Protein AF-A0A259RT37-F1 (afdb_monomer_lite)

Secondary structure (DSSP, 8-state):
------PEEEEEE--SS-BTTB-EEEEEEEE-SSTT--EEEEEEEEE-SHHHHHHHHTS-SSEEEEEE-TTPPPHHHHHHTT-TT-TT---S-HHHHHHHHHHTS-HHHHHHHHHHHHHTSPTT--S---TTTTTTTPPPTT-

Radius of gyration: 19.21 Å; chains: 1; bounding box: 42×36×51 Å

Foldseek 3Di:
DPPPPFAKEWEWDDDPQFAPVRWTKIWIWTADPDPPRDTGTDDIDTHRDPVVVVVVVPPDDDYYYDYPDLPDAALVLCQVVVAQLRPPRPDPPSPVRNVVVVVPDDPVRVLVSLCVVLVPDDPVCSAHAHPVCVVVVHDHSSD

pLDDT: mean 90.06, std 10.62, range [38.31, 98.38]

Structure (mmCIF, N/CA/C/O backbone):
data_AF-A0A259RT37-F1
#
_entry.id   AF-A0A259RT37-F1
#
loop_
_atom_site.group_PDB
_atom_site.id
_atom_site.type_symbol
_atom_site.label_atom_id
_atom_site.label_alt_id
_atom_site.label_comp_id
_atom_site.label_asym_id
_atom_site.label_entity_id
_atom_site.label_seq_id
_atom_site.pdbx_PDB_ins_code
_atom_site.Cartn_x
_atom_site.Cartn_y
_atom_site.Cartn_z
_atom_site.occupancy
_atom_site.B_iso_or_equiv
_atom_site.auth_seq_id
_atom_site.auth_comp_id
_atom_site.auth_asym_id
_atom_site.auth_atom_id
_atom_site.pdbx_PDB_model_num
ATOM 1 N N . MET A 1 1 ? -15.426 20.783 29.953 1.00 38.31 1 MET A N 1
ATOM 2 C CA . MET A 1 1 ? -15.836 20.131 28.692 1.00 38.31 1 MET A CA 1
ATOM 3 C C . MET A 1 1 ? -14.679 19.237 28.262 1.00 38.31 1 MET A C 1
ATOM 5 O O . MET A 1 1 ? -13.757 19.728 27.632 1.00 38.31 1 MET A O 1
ATOM 9 N N . ASN A 1 2 ? -14.655 17.976 28.710 1.00 45.50 2 ASN A N 1
ATOM 10 C CA . ASN A 1 2 ? -13.560 17.035 28.425 1.00 45.50 2 ASN A CA 1
ATOM 11 C C . ASN A 1 2 ? -13.939 16.203 27.195 1.00 45.50 2 ASN A C 1
ATOM 13 O O . ASN A 1 2 ? -14.454 15.101 27.335 1.00 45.50 2 ASN A O 1
ATOM 17 N N . GLY A 1 3 ? -13.781 16.786 26.007 1.00 46.03 3 GLY A N 1
ATOM 18 C CA . GLY A 1 3 ? -14.201 16.206 24.728 1.00 46.03 3 GLY A CA 1
ATOM 19 C C . GLY A 1 3 ? -13.016 15.813 23.856 1.00 46.03 3 GLY A C 1
ATOM 20 O O . GLY A 1 3 ? -12.884 16.312 22.745 1.00 46.03 3 GLY A O 1
ATOM 21 N N . ALA A 1 4 ? -12.126 14.953 24.353 1.00 52.03 4 ALA A N 1
ATOM 22 C CA . ALA A 1 4 ? -11.393 14.099 23.426 1.00 52.03 4 ALA A CA 1
ATOM 23 C C . ALA A 1 4 ? -12.403 13.035 22.981 1.00 52.03 4 ALA A C 1
ATOM 25 O O . ALA A 1 4 ? -12.530 11.996 23.627 1.00 52.03 4 ALA A O 1
ATOM 26 N N . ASP A 1 5 ? -13.213 13.378 21.977 1.00 60.34 5 ASP A N 1
ATOM 27 C CA . ASP A 1 5 ? -14.150 12.450 21.349 1.00 60.34 5 ASP A CA 1
ATOM 28 C C . ASP A 1 5 ? -13.411 11.141 21.032 1.00 60.34 5 ASP A C 1
ATOM 30 O O . ASP A 1 5 ? -12.261 11.169 20.594 1.00 60.34 5 ASP A O 1
ATOM 34 N N . ASP A 1 6 ? -14.043 9.999 21.312 1.00 81.44 6 ASP A N 1
ATOM 35 C CA . ASP A 1 6 ? -13.468 8.658 21.150 1.00 81.44 6 ASP A CA 1
ATOM 36 C C . ASP A 1 6 ? -13.169 8.400 19.659 1.00 81.44 6 ASP A C 1
ATOM 38 O O . ASP A 1 6 ? -14.015 7.914 18.904 1.00 81.44 6 ASP A O 1
ATOM 42 N N . ILE A 1 7 ? -11.983 8.818 19.195 1.00 91.50 7 ILE A N 1
ATOM 43 C CA . ILE A 1 7 ? -11.552 8.662 17.804 1.00 91.50 7 ILE A CA 1
ATOM 44 C C . ILE A 1 7 ? -11.434 7.169 17.515 1.00 91.50 7 ILE A C 1
ATOM 46 O O . ILE A 1 7 ? -10.614 6.461 18.105 1.00 91.50 7 ILE A O 1
ATOM 50 N N . THR A 1 8 ? -12.211 6.697 16.543 1.00 95.19 8 THR A N 1
ATOM 51 C CA . THR A 1 8 ? -12.086 5.315 16.079 1.00 95.19 8 THR A CA 1
ATOM 52 C C . THR A 1 8 ? -10.809 5.157 15.254 1.00 95.19 8 THR A C 1
ATOM 54 O O . THR A 1 8 ? -10.518 5.965 14.372 1.00 95.19 8 THR A O 1
ATOM 57 N N . LEU A 1 9 ? -10.049 4.100 15.525 1.00 96.75 9 LEU A N 1
ATOM 58 C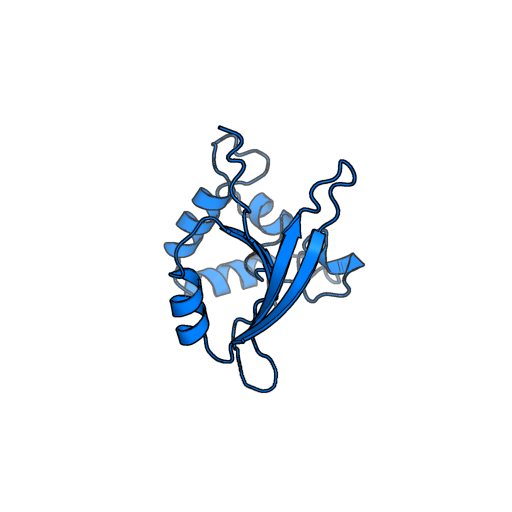 CA . LEU A 1 9 ? -8.844 3.741 14.786 1.00 96.75 9 LEU A CA 1
ATOM 59 C C . LEU A 1 9 ? -9.146 2.590 13.828 1.00 96.75 9 LEU A C 1
ATOM 61 O O . LEU A 1 9 ? -9.804 1.619 14.206 1.00 96.75 9 LEU A O 1
ATOM 65 N N . PHE A 1 10 ? -8.618 2.672 12.611 1.00 98.00 10 PHE A N 1
ATOM 66 C CA . PHE A 1 10 ? -8.700 1.604 11.623 1.00 98.00 10 PHE A CA 1
ATOM 67 C C . PHE A 1 10 ? -7.319 1.190 11.126 1.00 98.00 10 PHE A C 1
ATOM 69 O O . PHE A 1 10 ? -6.511 2.039 10.761 1.00 98.00 10 PHE A O 1
ATOM 76 N N . GLY A 1 11 ? -7.065 -0.115 11.068 1.00 97.69 11 GLY A N 1
ATOM 77 C CA . GLY A 1 11 ? -5.948 -0.702 10.328 1.00 97.69 11 GLY A CA 1
ATOM 78 C C . GLY A 1 11 ? -6.476 -1.428 9.097 1.00 97.69 11 GLY A C 1
ATOM 79 O O . GLY A 1 11 ? -7.357 -2.273 9.233 1.00 97.69 11 GLY A O 1
ATOM 80 N N . VAL A 1 12 ? -5.973 -1.104 7.908 1.00 97.81 12 VAL A N 1
ATOM 81 C CA . VAL A 1 12 ? -6.476 -1.650 6.639 1.00 97.81 12 VAL A CA 1
ATOM 82 C C . VAL A 1 12 ? -5.384 -2.449 5.935 1.00 97.81 12 VAL A C 1
ATOM 84 O O . VAL A 1 12 ? -4.420 -1.864 5.449 1.00 97.81 12 VAL A O 1
ATOM 87 N N . ASP A 1 13 ? -5.577 -3.763 5.833 1.00 95.50 13 ASP A N 1
ATOM 88 C CA . ASP A 1 13 ? -4.820 -4.649 4.941 1.00 95.50 13 ASP A CA 1
ATOM 89 C C . ASP A 1 13 ? -5.520 -4.690 3.576 1.00 95.50 13 ASP A C 1
ATOM 91 O O . ASP A 1 13 ? -6.627 -5.230 3.426 1.00 95.50 13 ASP A O 1
ATOM 95 N N . PHE A 1 14 ? -4.919 -4.025 2.589 1.00 95.38 14 PHE A N 1
ATOM 96 C CA . PHE A 1 14 ? -5.540 -3.786 1.294 1.00 95.38 14 PHE A CA 1
ATOM 97 C C . PHE A 1 14 ? -5.195 -4.862 0.259 1.00 95.38 14 PHE A C 1
ATOM 99 O O . PHE A 1 14 ? -4.058 -5.294 0.085 1.00 95.38 14 PHE A O 1
ATOM 106 N N . SER A 1 15 ? -6.185 -5.203 -0.563 1.00 93.75 15 SER A N 1
ATOM 107 C CA . SER A 1 15 ? -6.024 -6.035 -1.750 1.00 93.75 15 SER A CA 1
ATOM 108 C C . SER A 1 15 ? -6.445 -5.238 -2.979 1.00 93.75 15 SER A C 1
ATOM 110 O O . SER A 1 15 ? -7.554 -4.711 -3.025 1.00 93.75 15 SER A O 1
ATOM 112 N N . SER A 1 16 ? -5.596 -5.181 -4.009 1.00 90.81 16 SER A N 1
ATOM 113 C CA . SER A 1 16 ? -5.937 -4.545 -5.293 1.00 90.81 16 SER A CA 1
ATOM 114 C C . SER A 1 16 ? -6.940 -5.349 -6.127 1.00 90.81 16 SER A C 1
ATOM 116 O O . SER A 1 16 ? -7.549 -4.812 -7.049 1.00 90.81 16 SER A O 1
ATOM 118 N N . ALA A 1 17 ? -7.122 -6.627 -5.794 1.00 93.88 17 ALA A N 1
ATOM 119 C CA . ALA A 1 17 ? -8.090 -7.533 -6.399 1.00 93.88 17 ALA A CA 1
ATOM 120 C C . ALA A 1 17 ? -8.846 -8.272 -5.279 1.00 93.88 17 ALA A C 1
ATOM 122 O O . ALA A 1 17 ? -8.591 -9.459 -5.039 1.00 93.88 17 ALA A O 1
ATOM 123 N N . PRO A 1 18 ? -9.707 -7.567 -4.520 1.00 96.75 18 PRO A N 1
ATOM 124 C CA . PRO A 1 18 ? -10.430 -8.175 -3.419 1.00 96.75 18 PRO A CA 1
ATOM 125 C C . PRO A 1 18 ? -11.420 -9.224 -3.933 1.00 96.75 18 PRO A C 1
ATOM 127 O O . PRO A 1 18 ? -11.972 -9.114 -5.028 1.00 96.75 18 PRO A O 1
ATOM 130 N N . SER A 1 19 ? -11.594 -10.279 -3.146 1.00 97.38 19 SER A N 1
ATOM 131 C CA . SER A 1 19 ? -12.562 -11.350 -3.389 1.00 97.38 19 SER A CA 1
ATOM 132 C C . SER A 1 19 ? -12.879 -12.054 -2.075 1.00 97.38 19 SER A C 1
ATOM 134 O O . SER A 1 19 ? -12.145 -11.897 -1.104 1.00 97.38 19 SER A O 1
ATOM 136 N N . ARG A 1 20 ? -13.871 -12.950 -2.063 1.00 96.19 20 ARG A N 1
ATOM 137 C CA . ARG A 1 20 ? -14.198 -13.761 -0.872 1.00 96.19 20 ARG A CA 1
ATOM 138 C C . ARG A 1 20 ? -13.001 -14.532 -0.296 1.00 96.19 20 ARG A C 1
ATOM 140 O O . ARG A 1 20 ? -12.954 -14.796 0.899 1.00 96.19 20 ARG A O 1
ATOM 147 N N . ARG A 1 21 ? -12.041 -14.935 -1.143 1.00 95.75 21 ARG A N 1
ATOM 148 C CA . ARG A 1 21 ? -10.826 -15.662 -0.720 1.00 95.75 21 ARG A CA 1
ATOM 149 C C . ARG A 1 21 ? -9.702 -14.733 -0.254 1.00 95.75 21 ARG A C 1
ATOM 151 O O . ARG A 1 21 ? -8.811 -15.187 0.452 1.00 95.75 21 ARG A O 1
ATOM 158 N N . LYS A 1 22 ? -9.727 -13.465 -0.668 1.00 95.00 22 LYS A N 1
ATOM 159 C CA . LYS A 1 22 ? -8.727 -12.445 -0.332 1.00 95.00 22 LYS A CA 1
ATOM 160 C C . LYS A 1 22 ? -9.419 -11.081 -0.188 1.00 95.00 22 LYS A C 1
ATOM 162 O O . LYS A 1 22 ? -9.321 -10.264 -1.108 1.00 95.00 22 LYS A O 1
ATOM 167 N N . PRO A 1 23 ? -10.193 -10.868 0.889 1.00 97.75 23 PRO A N 1
ATOM 168 C CA . PRO A 1 23 ? -10.885 -9.604 1.114 1.00 97.75 23 PRO A CA 1
ATOM 169 C C . PRO A 1 23 ? -9.893 -8.501 1.491 1.00 97.75 23 PRO A C 1
ATOM 171 O O . PRO A 1 23 ? -8.761 -8.787 1.875 1.00 97.75 23 PRO A O 1
ATOM 174 N N . ILE A 1 24 ? -10.338 -7.249 1.431 1.00 98.31 24 ILE A N 1
ATOM 175 C CA . ILE A 1 24 ? -9.726 -6.172 2.216 1.00 98.31 24 ILE A CA 1
ATOM 176 C C . ILE A 1 24 ? -10.150 -6.386 3.670 1.00 98.31 24 ILE A C 1
ATOM 178 O O . ILE A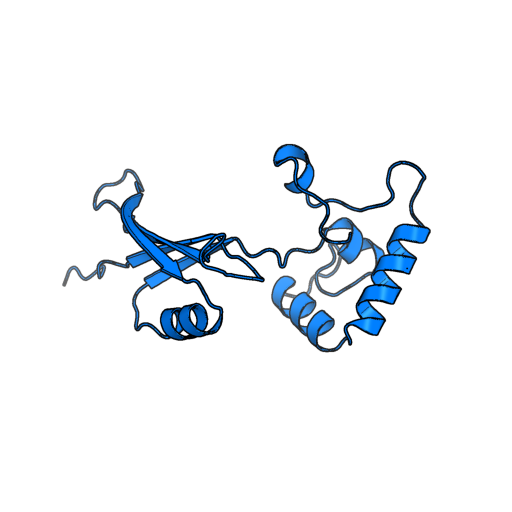 1 24 ? -11.347 -6.533 3.940 1.00 98.31 24 ILE A O 1
ATOM 182 N N . VAL A 1 25 ? -9.192 -6.426 4.591 1.00 98.25 25 VAL A N 1
ATOM 183 C CA . VAL A 1 25 ? -9.457 -6.621 6.022 1.00 98.25 25 VAL A CA 1
ATOM 184 C C . VAL A 1 25 ? -9.248 -5.303 6.747 1.00 98.25 25 VAL A C 1
ATOM 186 O O . VAL A 1 25 ? -8.211 -4.662 6.607 1.00 98.25 25 VAL A O 1
ATOM 189 N N . ILE A 1 26 ? -10.244 -4.903 7.528 1.00 98.38 26 ILE A N 1
ATOM 190 C CA . ILE A 1 26 ? -10.249 -3.652 8.277 1.00 98.38 26 ILE A CA 1
ATOM 191 C C . ILE A 1 26 ? -10.378 -4.001 9.752 1.00 98.38 26 ILE A C 1
ATOM 193 O O . ILE A 1 26 ? -11.427 -4.471 10.181 1.00 98.38 26 ILE A O 1
ATOM 197 N N . ALA A 1 27 ? -9.317 -3.789 10.516 1.00 98.38 27 ALA A N 1
ATOM 198 C CA . ALA A 1 27 ? -9.323 -3.884 11.967 1.00 98.38 27 ALA A CA 1
ATOM 199 C C . ALA A 1 27 ? -9.855 -2.576 12.555 1.00 98.38 27 ALA A C 1
ATOM 201 O O . ALA A 1 27 ? -9.305 -1.516 12.256 1.00 98.38 27 ALA A O 1
ATOM 202 N N . ARG A 1 28 ? -10.886 -2.641 13.395 1.00 97.81 28 ARG A N 1
ATOM 203 C CA . ARG A 1 28 ? -11.383 -1.500 14.168 1.00 97.81 28 ARG A CA 1
ATOM 204 C C . ARG A 1 28 ? -10.814 -1.543 15.575 1.00 97.81 28 ARG A C 1
ATOM 206 O O . ARG A 1 28 ? -10.834 -2.588 16.223 1.00 97.81 28 ARG A O 1
ATOM 213 N N . GLY A 1 29 ? -10.380 -0.401 16.082 1.00 96.00 29 GLY A N 1
ATOM 214 C CA . GLY A 1 29 ? -9.967 -0.266 17.467 1.00 96.00 29 GLY A CA 1
ATOM 215 C C . GLY A 1 29 ? -10.154 1.139 18.013 1.00 96.00 29 GLY A C 1
ATOM 216 O O . GLY A 1 29 ? -10.681 2.033 17.352 1.00 96.00 29 GLY A O 1
ATOM 217 N N . ARG A 1 30 ? -9.680 1.318 19.240 1.00 94.75 30 ARG A N 1
ATOM 218 C CA . ARG A 1 30 ? -9.608 2.608 19.932 1.00 94.75 30 ARG A CA 1
ATOM 219 C C . ARG A 1 30 ? -8.330 2.685 20.749 1.00 94.75 30 ARG A C 1
ATOM 221 O O . ARG A 1 30 ? -7.749 1.651 21.079 1.00 94.75 30 ARG A O 1
ATOM 228 N N . LEU A 1 31 ? -7.911 3.890 21.106 1.00 92.88 31 LEU A N 1
ATOM 229 C CA . LEU A 1 31 ? -6.825 4.061 22.063 1.00 92.88 31 LEU A CA 1
ATOM 230 C C . LEU A 1 31 ? -7.342 3.774 23.481 1.00 92.88 31 LEU A C 1
ATOM 232 O O . LEU A 1 31 ? -8.452 4.174 23.837 1.00 92.88 31 LEU A O 1
ATOM 236 N N . ALA A 1 32 ? -6.558 3.073 24.294 1.00 90.50 32 ALA A N 1
ATOM 237 C CA . ALA A 1 32 ? -6.821 2.961 25.720 1.00 90.50 32 ALA A CA 1
ATOM 238 C C . ALA A 1 32 ? -6.800 4.361 26.355 1.00 90.50 32 ALA A C 1
ATOM 240 O O . ALA A 1 32 ? -5.999 5.213 25.980 1.00 90.50 32 ALA A O 1
ATOM 241 N N . GLN A 1 33 ? -7.670 4.599 27.336 1.00 86.12 33 GLN A N 1
ATOM 242 C CA . GLN A 1 33 ? -7.744 5.881 28.053 1.00 86.12 33 GL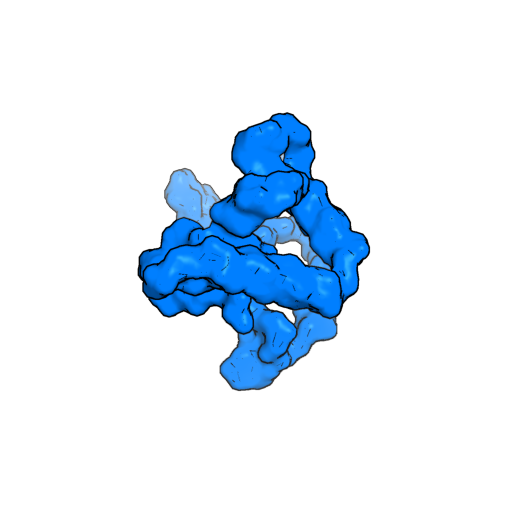N A CA 1
ATOM 243 C C . GLN A 1 33 ? -6.675 6.007 29.153 1.00 86.12 33 GLN A C 1
ATOM 245 O O . GLN A 1 33 ? -6.843 6.750 30.117 1.00 86.12 33 GLN A O 1
ATOM 250 N N . ASP A 1 34 ? -5.583 5.262 29.017 1.00 86.19 34 ASP A N 1
ATOM 251 C CA . ASP A 1 34 ? -4.447 5.268 29.925 1.00 86.19 34 ASP A CA 1
ATOM 252 C C . ASP A 1 34 ? -3.177 5.765 29.194 1.00 86.19 34 ASP A C 1
ATOM 254 O O . ASP A 1 34 ? -3.164 5.898 27.966 1.00 86.19 34 ASP A O 1
ATOM 258 N N . PRO A 1 35 ? -2.084 6.058 29.919 1.00 85.81 35 PRO A N 1
ATOM 259 C CA . PRO A 1 35 ? -0.849 6.557 29.311 1.00 85.81 35 PRO A CA 1
ATOM 260 C C . PRO A 1 35 ? -0.062 5.525 28.484 1.00 85.81 35 PRO A C 1
ATOM 262 O O . PRO A 1 35 ? 1.026 5.844 28.010 1.00 85.81 35 PRO A O 1
ATOM 265 N N . SER A 1 36 ? -0.540 4.285 28.332 1.00 85.31 36 SER A N 1
ATOM 266 C CA . SER A 1 36 ? 0.230 3.205 27.695 1.00 85.31 36 SER A CA 1
ATOM 267 C C . SER A 1 36 ? 0.274 3.289 26.167 1.00 85.31 36 SER A C 1
ATOM 269 O O . SER A 1 36 ? 1.005 2.524 25.542 1.00 85.31 36 SER A O 1
ATOM 271 N N . HIS A 1 37 ? -0.513 4.186 25.557 1.00 86.75 37 HIS A N 1
ATOM 272 C CA . HIS A 1 37 ? -0.724 4.263 24.104 1.00 86.75 37 HIS A CA 1
ATOM 273 C C . HIS A 1 37 ? -1.187 2.935 23.476 1.00 86.75 37 HIS A C 1
ATOM 275 O O . HIS A 1 37 ? -1.015 2.702 22.278 1.00 86.75 37 HIS A O 1
ATOM 281 N N . THR A 1 38 ? -1.792 2.056 24.276 1.00 93.00 38 THR A N 1
ATOM 282 C CA . THR A 1 38 ? -2.275 0.756 23.814 1.00 93.00 38 THR A CA 1
ATOM 283 C C . THR A 1 38 ? -3.476 0.929 22.894 1.00 93.00 38 THR A C 1
ATOM 285 O O . THR A 1 38 ? -4.425 1.638 23.222 1.00 93.00 38 THR A O 1
ATOM 288 N N . VAL A 1 39 ? -3.472 0.234 21.757 1.00 93.25 39 VAL A N 1
ATOM 289 C CA . VAL A 1 39 ? -4.645 0.130 20.882 1.00 93.25 39 VAL A CA 1
ATOM 290 C C . VAL A 1 39 ? -5.453 -1.102 21.274 1.00 93.25 39 VAL A C 1
ATOM 292 O O . VAL A 1 39 ? -4.957 -2.227 21.230 1.00 93.25 39 VAL A O 1
ATOM 295 N N . ILE A 1 40 ? -6.715 -0.889 21.634 1.00 95.00 40 ILE A N 1
ATOM 296 C CA . ILE A 1 40 ? -7.672 -1.951 21.934 1.00 95.00 40 ILE A CA 1
ATOM 297 C C . ILE A 1 40 ? -8.379 -2.324 20.631 1.00 95.00 40 ILE A C 1
ATOM 299 O O . ILE A 1 40 ? -9.185 -1.547 20.114 1.00 95.00 40 ILE A O 1
ATOM 303 N N . LEU A 1 41 ? -8.078 -3.514 20.112 1.00 96.81 41 LEU A N 1
ATOM 304 C CA . LEU A 1 41 ? -8.778 -4.112 18.975 1.00 96.81 41 LEU A CA 1
ATOM 305 C C . LEU A 1 41 ? -10.211 -4.487 19.380 1.00 96.81 41 LEU A C 1
ATOM 307 O O . LEU A 1 41 ? -10.419 -5.130 20.408 1.00 96.81 41 LEU A O 1
ATOM 311 N N . GLN A 1 42 ? -11.187 -4.090 18.568 1.00 96.69 42 GLN A N 1
ATOM 312 C CA . GLN A 1 42 ? -12.611 -4.316 18.817 1.00 96.69 42 GLN A CA 1
ATOM 313 C C . GLN A 1 42 ? -13.180 -5.375 17.874 1.00 96.69 42 GLN A C 1
ATOM 315 O O . GLN A 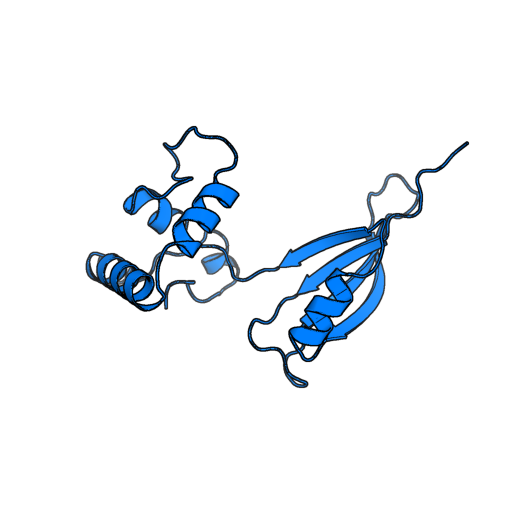1 42 ? -13.712 -6.385 18.329 1.00 96.69 42 GLN A O 1
ATOM 320 N N . ASP A 1 43 ? -13.059 -5.160 16.565 1.00 97.56 43 ASP A N 1
ATOM 321 C CA . ASP A 1 43 ? -13.638 -6.040 15.555 1.00 97.56 43 ASP A CA 1
ATOM 322 C C . ASP A 1 43 ? -12.870 -5.988 14.226 1.00 97.56 43 ASP A C 1
ATOM 324 O O . ASP A 1 43 ? -11.915 -5.223 14.054 1.00 97.56 43 ASP A O 1
ATOM 328 N N . PHE A 1 44 ? -13.281 -6.854 13.297 1.00 98.12 44 PHE A N 1
ATOM 329 C CA . PHE A 1 44 ? -12.812 -6.850 11.919 1.00 98.12 44 PHE A CA 1
ATOM 330 C C . PHE A 1 44 ? -13.988 -6.755 10.951 1.00 98.12 44 PHE A C 1
ATOM 332 O O . PHE A 1 44 ? -14.932 -7.543 11.030 1.00 98.12 44 PHE A O 1
ATOM 339 N N . ASN A 1 45 ? -13.862 -5.881 9.959 1.00 97.31 45 ASN A N 1
ATOM 340 C CA . ASN A 1 45 ? -14.713 -5.847 8.779 1.00 97.31 45 ASN A CA 1
ATOM 341 C C . ASN A 1 45 ? -13.956 -6.423 7.571 1.00 97.31 45 ASN A C 1
ATOM 343 O O . ASN A 1 45 ? -12.752 -6.211 7.414 1.00 97.31 45 ASN A O 1
ATOM 347 N N . ARG A 1 46 ? -14.653 -7.175 6.717 1.00 98.38 46 ARG A N 1
ATOM 348 C CA . ARG A 1 46 ? -14.087 -7.809 5.521 1.00 98.38 46 ARG A CA 1
ATOM 349 C C . ARG A 1 46 ? -14.864 -7.359 4.300 1.00 98.38 46 ARG A C 1
ATOM 351 O O . ARG A 1 46 ? -16.072 -7.564 4.225 1.00 98.38 46 ARG A O 1
ATOM 358 N N . LEU A 1 47 ? -14.160 -6.763 3.347 1.00 98.38 47 LEU A N 1
ATOM 359 C CA . LEU A 1 47 ? -14.752 -6.201 2.141 1.00 98.38 47 LEU A CA 1
ATOM 360 C C . LEU A 1 47 ? -14.236 -6.948 0.913 1.00 98.38 47 LEU A C 1
ATOM 362 O O . LEU A 1 47 ? -13.053 -6.898 0.577 1.00 98.38 47 LEU A O 1
ATOM 366 N N . ASP A 1 48 ? -15.148 -7.623 0.223 1.00 98.12 48 ASP A N 1
ATOM 367 C CA . ASP A 1 48 ? -14.814 -8.489 -0.912 1.00 98.12 48 ASP A CA 1
ATOM 368 C C . ASP A 1 48 ? -14.708 -7.723 -2.238 1.00 98.12 48 ASP A C 1
ATOM 370 O O . ASP A 1 48 ? -14.343 -8.309 -3.254 1.00 98.12 48 ASP A O 1
ATOM 374 N N . THR A 1 49 ? -15.037 -6.425 -2.258 1.00 98.00 49 THR A N 1
ATOM 375 C CA . THR A 1 49 ? -15.019 -5.601 -3.475 1.00 98.00 49 THR A CA 1
ATOM 376 C C . THR A 1 49 ? -14.402 -4.223 -3.236 1.00 98.00 49 THR A C 1
ATOM 378 O O . THR A 1 49 ? -14.483 -3.660 -2.142 1.00 98.00 49 THR A O 1
ATOM 381 N N . LEU A 1 50 ? -13.841 -3.631 -4.295 1.00 97.31 50 LEU A N 1
ATOM 382 C CA . LEU A 1 50 ? -13.384 -2.237 -4.260 1.00 97.31 50 LEU A CA 1
ATOM 383 C C . LEU A 1 50 ? -14.551 -1.256 -4.078 1.00 97.31 50 LEU A C 1
ATOM 385 O O . LEU A 1 50 ? -14.380 -0.227 -3.435 1.00 97.31 50 LEU A O 1
ATOM 389 N N . ALA A 1 51 ? -15.744 -1.583 -4.590 1.00 98.19 51 ALA A N 1
ATOM 390 C CA . ALA A 1 51 ? -16.936 -0.754 -4.421 1.00 98.19 51 ALA A CA 1
ATOM 391 C C . ALA A 1 51 ? -17.352 -0.655 -2.945 1.00 98.19 51 ALA A C 1
ATOM 393 O O . ALA A 1 51 ? -17.569 0.445 -2.442 1.00 98.19 51 ALA A O 1
ATOM 394 N N . SER A 1 52 ? -17.380 -1.784 -2.227 1.00 97.94 52 SER A N 1
ATOM 395 C CA . SER A 1 52 ? -17.665 -1.798 -0.787 1.00 97.94 52 SER A CA 1
ATOM 396 C C . SER A 1 52 ? -16.593 -1.069 0.024 1.00 97.94 52 SER A C 1
ATOM 398 O O . SER A 1 52 ? -16.918 -0.391 0.993 1.00 97.94 52 SER A O 1
ATOM 400 N N . PHE A 1 53 ? -15.323 -1.143 -0.392 1.00 97.75 53 PHE A N 1
ATOM 401 C CA . PHE A 1 53 ? -14.256 -0.350 0.227 1.00 97.75 53 PHE A CA 1
ATOM 402 C C . PHE A 1 53 ? -14.439 1.153 -0.010 1.00 97.75 53 PHE A C 1
ATOM 404 O O . PHE A 1 53 ? -14.312 1.939 0.924 1.00 97.75 53 PHE A O 1
ATOM 411 N N . GLY A 1 54 ? -14.822 1.554 -1.225 1.00 97.38 54 GLY A N 1
ATOM 412 C CA . GLY A 1 54 ? -15.161 2.941 -1.542 1.00 97.38 54 GLY A CA 1
ATOM 413 C C . GLY A 1 54 ? -16.331 3.472 -0.712 1.00 97.38 54 GLY A C 1
ATOM 414 O O . GLY A 1 54 ? -16.259 4.591 -0.220 1.00 97.38 54 GLY A O 1
ATOM 415 N N . GLN A 1 55 ? -17.373 2.664 -0.503 1.00 97.88 55 GLN A N 1
ATOM 416 C CA . GLN A 1 55 ? -18.487 3.012 0.387 1.00 97.88 55 GLN A CA 1
ATOM 417 C C . GLN A 1 55 ? -18.031 3.149 1.844 1.00 97.88 55 GLN A C 1
ATOM 419 O O . GLN A 1 55 ? -18.412 4.104 2.514 1.00 97.88 55 GLN A O 1
ATOM 424 N N . TRP A 1 56 ? -17.182 2.236 2.321 1.00 97.56 56 TRP A N 1
ATOM 425 C CA . TRP A 1 56 ? -16.626 2.302 3.673 1.00 97.56 56 TRP A CA 1
ATOM 426 C C . TRP A 1 56 ? -15.780 3.566 3.899 1.00 97.56 56 TRP A C 1
ATOM 428 O O . TRP A 1 56 ? -15.905 4.193 4.945 1.00 97.56 56 TRP A O 1
ATOM 438 N N . LEU A 1 57 ? -14.997 4.005 2.907 1.00 96.69 57 LEU A N 1
ATOM 439 C CA . LEU A 1 57 ? -14.224 5.255 2.983 1.00 96.69 57 LEU A CA 1
ATOM 440 C C . LEU A 1 57 ? -15.099 6.511 3.150 1.00 96.69 57 LEU A C 1
ATOM 442 O O . LEU A 1 57 ? -14.602 7.531 3.617 1.00 96.69 57 LEU A O 1
ATOM 446 N N . GLN A 1 58 ? -16.380 6.449 2.771 1.00 96.62 58 GLN A N 1
ATOM 447 C CA . GLN A 1 58 ? -17.346 7.544 2.938 1.00 96.62 58 GLN A CA 1
ATOM 448 C C . GLN A 1 58 ? -18.040 7.528 4.308 1.00 96.62 58 GLN A C 1
ATOM 450 O O . GLN A 1 58 ? -18.893 8.374 4.575 1.00 96.62 58 GLN A O 1
ATOM 455 N N . MET A 1 59 ? -17.714 6.566 5.179 1.00 94.44 59 MET A N 1
ATOM 456 C CA . MET A 1 59 ? -18.260 6.515 6.530 1.00 94.44 59 MET A CA 1
ATOM 457 C C . MET A 1 59 ? -17.882 7.793 7.302 1.00 94.44 59 MET A C 1
ATOM 459 O O . MET A 1 59 ? -16.702 8.158 7.333 1.00 94.44 59 MET A O 1
ATOM 463 N N . PRO A 1 60 ? -18.851 8.473 7.942 1.00 93.12 60 PRO A N 1
ATOM 464 C CA . PRO A 1 60 ? -18.592 9.720 8.651 1.00 93.12 60 PRO A CA 1
ATOM 465 C C . PRO A 1 60 ? -17.635 9.522 9.838 1.00 93.12 60 PRO A C 1
ATOM 467 O O . PRO A 1 60 ? -17.638 8.482 10.496 1.00 93.12 60 PRO A O 1
ATOM 470 N N . GLY A 1 61 ? -16.802 10.536 10.083 1.00 91.31 61 GLY A N 1
ATOM 471 C CA . GLY A 1 61 ? -15.844 10.593 11.190 1.00 91.31 61 GLY A CA 1
ATOM 472 C C . GLY A 1 61 ? -16.440 11.066 12.526 1.00 91.31 61 GLY A C 1
ATOM 473 O O . GLY A 1 61 ? -17.635 11.359 12.592 1.00 91.31 61 GLY A O 1
ATOM 474 N N . PRO A 1 62 ? -15.604 11.178 13.580 1.00 93.12 62 PRO A N 1
ATOM 475 C CA . PRO A 1 62 ? -14.139 11.147 13.519 1.00 93.12 62 PRO A CA 1
ATOM 476 C C . PRO A 1 62 ? -13.539 9.729 13.529 1.00 93.12 62 PRO A C 1
ATOM 478 O O . PRO A 1 62 ? -13.850 8.902 14.385 1.00 93.12 62 PRO A O 1
ATOM 481 N N . TRP A 1 63 ? -12.620 9.464 12.597 1.00 95.56 63 TRP A N 1
ATOM 482 C CA . TRP A 1 63 ? -11.785 8.262 12.597 1.00 95.56 63 TRP A CA 1
ATOM 483 C C . TRP A 1 63 ? -10.403 8.537 11.991 1.00 95.56 63 TRP A C 1
ATOM 485 O O . TRP A 1 63 ? -10.240 9.448 11.180 1.00 95.56 63 TRP A O 1
ATOM 495 N N . ILE A 1 64 ? -9.410 7.736 12.381 1.00 95.62 64 ILE A N 1
ATOM 496 C CA . ILE A 1 64 ? -8.061 7.721 11.798 1.00 95.62 64 ILE A CA 1
ATOM 497 C C . ILE A 1 64 ? -7.811 6.336 11.206 1.00 95.62 64 ILE A C 1
ATOM 499 O O . ILE A 1 64 ? -8.024 5.326 11.872 1.00 95.62 64 ILE A O 1
ATOM 503 N N . GLY A 1 65 ? -7.350 6.287 9.957 1.00 95.44 65 GLY A N 1
ATOM 504 C CA . GLY A 1 65 ? -7.022 5.043 9.264 1.00 95.44 65 GLY A CA 1
ATOM 505 C C . GLY A 1 65 ? -5.532 4.934 8.951 1.00 95.44 65 GLY A C 1
ATOM 506 O O . GLY A 1 65 ? -4.954 5.842 8.357 1.00 95.44 65 GLY A O 1
ATOM 507 N N . ALA A 1 66 ? -4.929 3.805 9.308 1.00 94.69 66 ALA A N 1
ATOM 508 C CA . ALA A 1 66 ? -3.625 3.363 8.837 1.00 94.69 66 ALA A CA 1
ATOM 509 C C . ALA A 1 66 ? -3.830 2.337 7.715 1.00 94.69 66 ALA A C 1
ATOM 511 O O . ALA A 1 66 ? -4.473 1.307 7.917 1.00 94.69 66 ALA A O 1
ATOM 512 N N . PHE A 1 67 ? -3.299 2.623 6.528 1.00 93.88 67 PHE A N 1
ATOM 513 C CA . PHE A 1 67 ? -3.544 1.830 5.326 1.00 93.88 67 PHE A CA 1
ATOM 514 C C . PHE A 1 67 ? -2.257 1.176 4.828 1.00 93.88 67 PHE A C 1
ATOM 516 O O . PHE A 1 67 ? -1.319 1.881 4.446 1.00 93.88 67 PHE A O 1
ATOM 523 N N . ASP A 1 68 ? -2.233 -0.155 4.768 1.00 89.44 68 ASP A N 1
ATOM 524 C CA . ASP A 1 68 ? -1.190 -0.899 4.065 1.00 89.44 68 ASP A CA 1
ATOM 525 C C . ASP A 1 68 ? -1.532 -0.960 2.574 1.00 89.44 68 ASP A C 1
ATOM 527 O O . ASP A 1 68 ? -2.286 -1.816 2.113 1.00 89.44 68 ASP A O 1
ATOM 531 N N . LEU A 1 69 ? -1.033 0.020 1.818 1.00 86.62 69 LEU A N 1
ATOM 532 C CA . LEU A 1 69 ? -1.283 0.135 0.386 1.00 86.62 69 LEU A CA 1
ATOM 533 C C . LEU A 1 69 ? -0.051 -0.308 -0.414 1.00 86.62 69 LEU A C 1
ATOM 535 O O . LEU A 1 69 ? 1.048 0.221 -0.210 1.00 86.62 69 LEU A O 1
ATOM 539 N N . PRO A 1 70 ? -0.210 -1.161 -1.441 1.00 78.75 70 PRO A N 1
ATOM 540 C CA . PRO A 1 70 ? 0.896 -1.627 -2.274 1.00 78.75 70 PRO A CA 1
ATOM 541 C C . PRO A 1 70 ? 1.332 -0.584 -3.324 1.00 78.75 70 PRO A C 1
ATOM 543 O O . PRO A 1 70 ? 1.729 -0.939 -4.431 1.00 78.75 70 PRO A O 1
ATOM 546 N N . PHE A 1 71 ? 1.235 0.714 -3.018 1.00 76.94 71 PHE A N 1
ATOM 547 C CA . PHE A 1 71 ? 1.488 1.807 -3.971 1.00 76.94 71 PHE A CA 1
ATOM 548 C C . PHE A 1 71 ? 2.930 2.332 -3.934 1.00 76.94 71 PHE A C 1
ATOM 550 O O . PHE A 1 71 ? 3.310 3.165 -4.754 1.00 76.94 71 PHE A O 1
ATOM 557 N N . GLY A 1 72 ? 3.746 1.865 -2.986 1.00 82.12 72 GLY A N 1
ATOM 558 C CA . GLY A 1 72 ? 5.128 2.314 -2.840 1.00 82.12 72 GLY A CA 1
ATOM 559 C C . GLY A 1 72 ? 6.034 1.857 -3.990 1.00 82.12 72 GLY A C 1
ATOM 560 O O . GLY A 1 72 ? 6.140 0.664 -4.281 1.00 82.12 72 GLY A O 1
ATOM 561 N N . LEU A 1 73 ? 6.759 2.804 -4.586 1.00 89.00 73 LEU A N 1
ATOM 562 C CA . LEU A 1 73 ? 7.850 2.531 -5.524 1.00 89.00 73 LEU A CA 1
ATOM 563 C C . LEU A 1 73 ? 9.198 2.423 -4.789 1.00 89.00 73 LEU A C 1
ATOM 565 O O . LEU A 1 73 ? 9.368 3.046 -3.736 1.00 89.00 73 LEU A O 1
ATOM 569 N N . PRO A 1 74 ? 10.182 1.666 -5.312 1.00 91.12 74 PRO A N 1
ATOM 570 C CA . PRO A 1 74 ? 11.509 1.598 -4.715 1.00 91.12 74 PRO A CA 1
ATOM 571 C C . PRO A 1 74 ? 12.181 2.970 -4.742 1.00 91.12 74 PRO A C 1
ATOM 573 O O . PRO A 1 74 ? 12.165 3.657 -5.763 1.00 91.12 74 PRO A O 1
ATOM 576 N N . ARG A 1 75 ? 12.819 3.357 -3.633 1.00 92.31 75 ARG A N 1
ATOM 577 C CA . ARG A 1 75 ? 13.520 4.647 -3.537 1.00 92.31 75 ARG A CA 1
ATOM 578 C C . ARG A 1 75 ? 14.586 4.800 -4.625 1.00 92.31 75 ARG A C 1
ATOM 580 O O . ARG A 1 75 ? 14.684 5.859 -5.229 1.00 92.31 75 ARG A O 1
ATOM 587 N N . GLU A 1 76 ? 15.317 3.725 -4.906 1.00 93.19 76 GLU A N 1
ATOM 588 C CA . GLU A 1 76 ? 16.342 3.689 -5.951 1.00 93.19 76 GLU A CA 1
ATOM 589 C C . GLU A 1 76 ? 15.780 4.062 -7.334 1.00 93.19 76 GLU A C 1
ATOM 591 O O . GLU A 1 76 ? 16.383 4.867 -8.029 1.00 93.19 76 GLU A O 1
ATOM 596 N N . LEU A 1 77 ? 14.591 3.563 -7.701 1.00 93.81 77 LEU A N 1
ATOM 597 C CA . LEU A 1 77 ? 13.934 3.914 -8.965 1.00 93.81 77 LEU A CA 1
ATOM 598 C C . LEU A 1 77 ? 13.675 5.425 -9.060 1.00 93.81 77 LEU A C 1
ATOM 600 O O . LEU A 1 77 ? 14.005 6.048 -10.068 1.00 93.81 77 LEU A O 1
ATOM 604 N N . ILE A 1 78 ? 13.077 6.000 -8.011 1.00 95.19 78 ILE A N 1
ATOM 605 C CA . ILE A 1 78 ? 12.718 7.425 -7.962 1.00 95.19 78 ILE A CA 1
ATOM 606 C C . ILE A 1 78 ? 13.983 8.283 -8.091 1.00 95.19 78 ILE A C 1
ATOM 608 O O . ILE A 1 78 ? 13.999 9.251 -8.853 1.00 95.19 78 ILE A O 1
ATOM 612 N N . ASP A 1 79 ? 15.049 7.895 -7.387 1.00 95.69 79 ASP A N 1
ATOM 613 C CA . ASP A 1 79 ? 16.324 8.608 -7.386 1.00 95.69 79 ASP A CA 1
ATOM 614 C C . ASP A 1 79 ? 17.036 8.521 -8.747 1.00 95.69 79 ASP A C 1
ATOM 616 O O . ASP A 1 79 ? 17.495 9.544 -9.260 1.00 95.69 79 ASP A O 1
ATOM 620 N N . THR A 1 80 ? 17.082 7.339 -9.372 1.00 94.94 80 THR A N 1
ATOM 621 C CA . THR A 1 80 ? 17.706 7.142 -10.693 1.00 94.94 80 THR A CA 1
ATOM 622 C C . THR A 1 80 ? 16.979 7.902 -11.796 1.00 94.94 80 THR A C 1
ATOM 624 O O . THR A 1 80 ? 17.623 8.529 -12.634 1.00 94.94 80 THR A O 1
ATOM 627 N N . LEU A 1 81 ? 15.644 7.869 -11.805 1.00 95.38 81 LEU A N 1
ATOM 628 C CA . LEU A 1 81 ? 14.842 8.527 -12.842 1.00 95.38 81 LEU A CA 1
ATOM 629 C C . LEU A 1 81 ? 14.659 10.027 -12.608 1.00 95.38 81 LEU A C 1
ATOM 631 O O . LEU A 1 81 ? 14.017 10.688 -13.425 1.00 95.38 81 LEU A O 1
ATOM 635 N N . ARG A 1 82 ? 15.189 10.558 -11.497 1.00 96.06 82 ARG A N 1
ATOM 636 C CA . ARG A 1 82 ? 15.010 11.957 -11.089 1.00 96.06 82 ARG A CA 1
ATOM 637 C C . ARG A 1 82 ? 13.536 12.363 -11.091 1.00 96.06 82 ARG A C 1
ATOM 639 O O . ARG A 1 82 ? 13.182 13.479 -11.464 1.00 96.06 82 ARG A O 1
ATOM 646 N N . TRP A 1 83 ? 12.669 11.447 -10.671 1.00 96.38 83 TRP A N 1
ATOM 647 C CA . TRP A 1 83 ? 11.248 11.735 -10.535 1.00 96.38 83 TRP A CA 1
ATOM 648 C C . TRP A 1 83 ? 10.979 12.637 -9.330 1.00 96.38 83 TRP A C 1
ATOM 650 O O . TRP A 1 83 ? 11.790 12.663 -8.399 1.00 96.38 83 TRP A O 1
ATOM 660 N N . PRO A 1 84 ? 9.843 13.358 -9.320 1.00 96.56 84 PRO A N 1
ATOM 661 C CA . PRO A 1 84 ? 9.456 14.166 -8.175 1.00 96.56 84 PRO A CA 1
ATOM 662 C C . PRO A 1 84 ? 9.541 13.386 -6.861 1.00 96.56 84 PRO A C 1
ATOM 664 O O . PRO A 1 84 ? 9.107 12.236 -6.776 1.00 96.56 84 PRO A O 1
ATOM 667 N N . GLY A 1 85 ? 10.128 14.016 -5.849 1.00 94.31 85 GLY A N 1
ATOM 668 C CA . GLY A 1 85 ? 10.373 13.414 -4.544 1.00 94.31 85 GLY A CA 1
ATOM 669 C C . GLY A 1 85 ? 11.632 12.548 -4.457 1.00 94.31 85 GLY A C 1
ATOM 670 O O . GLY A 1 85 ? 11.765 11.811 -3.477 1.00 94.31 85 GLY A O 1
ATOM 671 N N . HIS A 1 86 ? 12.542 12.596 -5.440 1.00 95.88 86 HIS A N 1
ATOM 672 C CA . HIS A 1 86 ? 13.891 12.028 -5.311 1.00 95.88 86 HIS A CA 1
ATOM 673 C C . HIS A 1 86 ? 14.692 12.709 -4.190 1.00 95.88 86 HIS A C 1
ATOM 675 O O . HIS A 1 86 ? 14.400 13.835 -3.813 1.00 95.88 86 HIS A O 1
ATOM 681 N N . ARG A 1 87 ? 15.756 12.085 -3.673 1.00 94.06 87 ARG A N 1
ATOM 682 C CA . ARG A 1 87 ? 16.491 12.597 -2.487 1.00 94.06 87 ARG A CA 1
ATOM 683 C C . ARG A 1 87 ? 17.025 14.027 -2.594 1.00 94.06 87 ARG A C 1
ATOM 685 O O . ARG A 1 87 ? 17.135 14.701 -1.584 1.00 94.06 87 ARG A O 1
ATOM 692 N N . GLN A 1 88 ? 17.391 14.461 -3.797 1.00 95.12 88 GLN A N 1
ATOM 693 C CA . GLN A 1 88 ? 17.853 15.832 -4.064 1.00 95.12 88 GLN A CA 1
ATOM 694 C C . GLN A 1 88 ? 16.718 16.809 -4.435 1.00 95.12 88 GLN A C 1
ATOM 696 O O . GLN A 1 88 ? 16.989 17.900 -4.916 1.00 95.12 88 GLN A O 1
ATOM 701 N N . ASP A 1 89 ? 15.457 16.385 -4.346 1.00 95.56 89 ASP A N 1
ATOM 702 C CA . ASP A 1 89 ? 14.295 17.215 -4.652 1.00 95.56 89 ASP A CA 1
ATOM 703 C C . ASP A 1 89 ? 13.796 17.801 -3.336 1.00 95.56 89 ASP A C 1
ATOM 705 O O . ASP A 1 89 ? 13.192 17.106 -2.521 1.00 95.56 89 ASP A O 1
ATOM 709 N N . GLU A 1 90 ? 14.112 19.072 -3.113 1.00 95.31 90 GLU A N 1
ATOM 710 C CA . GLU A 1 90 ? 13.810 19.789 -1.870 1.00 95.31 90 GLU A CA 1
ATOM 711 C C . GLU A 1 90 ? 12.373 20.330 -1.837 1.00 95.31 90 GLU A C 1
ATOM 713 O O . GLU A 1 90 ? 11.957 20.950 -0.857 1.00 95.31 90 GLU A O 1
ATOM 718 N N . ALA A 1 91 ? 11.591 20.102 -2.898 1.00 95.00 91 ALA A N 1
ATOM 719 C CA . ALA A 1 91 ? 10.208 20.542 -2.936 1.00 95.00 91 ALA A CA 1
ATOM 720 C C . ALA A 1 91 ? 9.364 19.825 -1.861 1.00 95.00 91 ALA A C 1
ATOM 722 O O . ALA A 1 91 ? 9.498 18.611 -1.659 1.00 95.00 91 ALA A O 1
ATOM 723 N N . PRO A 1 92 ? 8.437 20.542 -1.200 1.00 94.38 92 PRO A N 1
ATOM 724 C CA . PRO A 1 92 ? 7.549 19.943 -0.216 1.00 94.38 92 PRO A CA 1
ATOM 725 C C . PRO A 1 92 ? 6.605 18.922 -0.867 1.00 94.38 92 PRO A C 1
ATOM 727 O O . PRO A 1 92 ? 6.407 18.899 -2.085 1.00 94.38 92 PRO A O 1
ATOM 730 N N . LEU A 1 93 ? 5.983 18.091 -0.026 1.00 92.12 93 LEU A N 1
ATOM 731 C CA . LEU A 1 93 ? 4.989 17.086 -0.431 1.00 92.12 93 LEU A CA 1
ATOM 732 C C . LEU A 1 93 ? 5.526 16.100 -1.498 1.00 92.12 93 LEU A C 1
ATOM 734 O O . LEU A 1 93 ? 4.885 15.877 -2.531 1.00 92.12 93 LEU A O 1
ATOM 738 N N . PRO A 1 94 ? 6.696 15.467 -1.267 1.00 91.88 94 PRO A N 1
ATOM 739 C CA . PRO A 1 94 ? 7.365 14.634 -2.270 1.00 91.88 94 PRO A CA 1
ATOM 740 C C . PRO A 1 94 ? 6.496 13.462 -2.748 1.00 91.88 94 PRO A C 1
ATOM 742 O O . PRO A 1 94 ? 6.529 13.105 -3.924 1.00 91.88 94 PRO A O 1
ATOM 745 N N . TRP A 1 95 ? 5.678 12.889 -1.858 1.00 88.75 95 TRP A N 1
ATOM 746 C CA . TRP A 1 95 ? 4.757 11.805 -2.199 1.00 88.75 95 TRP A CA 1
ATOM 747 C C . TRP A 1 95 ? 3.643 12.254 -3.148 1.00 88.75 95 TRP A C 1
ATOM 749 O O . TRP A 1 95 ? 3.414 11.622 -4.176 1.00 88.75 95 TRP A O 1
ATOM 759 N N . GLU A 1 96 ? 2.965 13.357 -2.838 1.00 92.69 96 GLU A N 1
ATOM 760 C CA . GLU A 1 96 ? 1.852 13.857 -3.650 1.00 92.69 96 GLU A CA 1
ATOM 761 C C . GLU A 1 96 ? 2.314 14.229 -5.055 1.00 92.69 96 GLU A C 1
ATOM 763 O O . GLU A 1 96 ? 1.652 13.904 -6.043 1.00 92.69 96 GLU A O 1
ATOM 768 N N . ARG A 1 97 ? 3.493 14.854 -5.153 1.00 94.94 97 ARG A N 1
ATOM 769 C CA . ARG A 1 97 ? 4.109 15.197 -6.436 1.00 94.94 97 ARG A CA 1
ATOM 770 C C . ARG A 1 97 ? 4.483 13.955 -7.237 1.00 94.94 97 ARG A C 1
ATOM 772 O O . ARG A 1 97 ? 4.211 13.922 -8.437 1.00 94.94 97 ARG A O 1
ATOM 779 N N . LEU A 1 98 ? 5.030 12.923 -6.591 1.00 94.75 98 LEU A N 1
ATOM 780 C CA . LEU A 1 98 ? 5.299 11.639 -7.239 1.00 94.75 98 LEU A CA 1
ATOM 781 C C . LEU A 1 98 ? 4.009 10.999 -7.766 1.00 94.75 98 LEU A C 1
ATOM 783 O O . LEU A 1 98 ? 3.949 10.610 -8.930 1.00 94.75 98 LEU A O 1
ATOM 787 N N . ILE A 1 99 ? 2.959 10.922 -6.946 1.00 92.75 99 ILE A N 1
ATOM 788 C CA . ILE A 1 99 ? 1.672 10.352 -7.364 1.00 92.75 99 ILE A CA 1
ATOM 789 C C . ILE A 1 99 ? 1.046 11.168 -8.497 1.00 92.75 99 ILE A C 1
ATOM 791 O O . ILE A 1 99 ? 0.543 10.590 -9.459 1.00 92.75 99 ILE A O 1
ATOM 795 N N . SER A 1 100 ? 1.113 12.499 -8.431 1.00 94.38 100 SER A N 1
ATOM 796 C CA . SER A 1 100 ? 0.646 13.370 -9.509 1.00 94.38 100 SER A CA 1
ATOM 797 C C . SER A 1 100 ? 1.403 13.099 -10.810 1.00 94.38 100 SER A C 1
ATOM 799 O O . SER A 1 100 ? 0.775 12.886 -11.844 1.00 94.38 100 SER A O 1
ATOM 801 N N . HIS A 1 101 ? 2.734 13.007 -10.763 1.00 94.62 101 HIS A N 1
ATOM 802 C CA . HIS A 1 101 ? 3.568 12.651 -11.916 1.00 94.62 101 HIS A CA 1
ATOM 803 C C . HIS A 1 101 ? 3.173 11.303 -12.528 1.00 94.62 101 HIS A C 1
ATOM 805 O O . HIS A 1 101 ? 2.958 11.217 -13.735 1.00 94.62 101 HIS A O 1
ATOM 811 N N . LEU A 1 102 ? 2.989 10.270 -11.700 1.00 92.69 102 LEU A N 1
ATOM 812 C CA . LEU A 1 102 ? 2.570 8.943 -12.162 1.00 92.69 102 LEU A CA 1
ATOM 813 C C . LEU A 1 102 ? 1.175 8.958 -12.804 1.00 92.69 102 LEU A C 1
ATOM 815 O O . LEU A 1 102 ? 0.966 8.271 -13.801 1.00 92.69 102 LEU A O 1
ATOM 819 N N . ARG A 1 103 ? 0.231 9.756 -12.282 1.00 93.69 103 ARG A N 1
ATOM 820 C CA . ARG A 1 103 ? -1.127 9.879 -12.850 1.00 93.69 103 ARG A CA 1
ATOM 821 C C . ARG A 1 103 ? -1.153 10.459 -14.263 1.00 93.69 103 ARG A C 1
ATOM 823 O O . ARG A 1 103 ? -2.087 10.168 -15.002 1.00 93.69 103 ARG A O 1
ATOM 830 N N . HIS A 1 104 ? -0.152 11.252 -14.642 1.00 94.31 104 HIS A N 1
ATOM 831 C CA . HIS A 1 104 ? -0.041 11.809 -15.994 1.00 94.31 104 HIS A CA 1
ATOM 832 C C . HIS A 1 104 ? 0.614 10.840 -16.991 1.00 94.31 104 HIS A C 1
ATOM 834 O O . HIS A 1 104 ? 0.744 11.172 -18.168 1.00 94.31 104 HIS A O 1
ATOM 840 N N . GLN A 1 105 ? 1.021 9.645 -16.551 1.00 94.25 105 GLN A N 1
ATOM 841 C CA . GLN A 1 105 ? 1.584 8.623 -17.425 1.00 94.25 105 GLN A CA 1
ATOM 842 C C . GLN A 1 105 ? 0.565 7.527 -17.722 1.00 94.25 105 GLN A C 1
ATOM 844 O O . GLN A 1 105 ? -0.138 7.021 -16.848 1.00 94.25 105 GLN A O 1
ATOM 849 N N . SER A 1 106 ? 0.531 7.093 -18.977 1.00 94.69 106 SER A N 1
ATOM 850 C CA . SER A 1 106 ? -0.203 5.891 -19.349 1.00 94.69 106 SER A CA 1
ATOM 851 C C . SER A 1 106 ? 0.474 4.642 -18.781 1.00 94.69 106 SER A C 1
ATOM 853 O O . SER A 1 106 ? 1.693 4.573 -18.594 1.00 94.69 106 SER A O 1
ATOM 855 N N . ARG A 1 107 ? -0.315 3.579 -18.607 1.00 91.88 107 ARG A N 1
ATOM 856 C CA . ARG A 1 107 ? 0.202 2.257 -18.229 1.00 91.88 107 ARG A CA 1
ATOM 857 C C . ARG A 1 107 ? 1.288 1.756 -19.1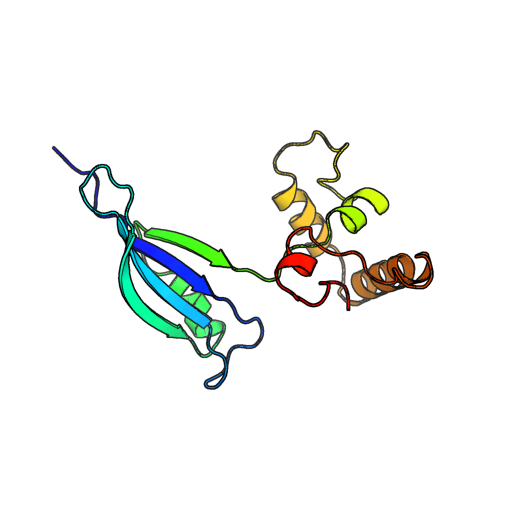90 1.00 91.88 107 ARG A C 1
ATOM 859 O O . ARG A 1 107 ? 2.219 1.090 -18.748 1.00 91.88 107 ARG A O 1
ATOM 866 N N . ALA A 1 108 ? 1.167 2.040 -20.488 1.00 95.12 108 ALA A N 1
ATOM 867 C CA . ALA A 1 108 ? 2.150 1.625 -21.486 1.00 95.12 108 ALA A CA 1
ATOM 868 C C . ALA A 1 108 ? 3.499 2.334 -21.280 1.00 95.12 108 ALA A C 1
ATOM 870 O O . ALA A 1 108 ? 4.531 1.666 -21.245 1.00 95.12 108 ALA A O 1
ATOM 871 N N . GLN A 1 109 ? 3.476 3.651 -21.050 1.00 95.19 109 GLN A N 1
ATOM 872 C CA . GLN A 1 109 ? 4.674 4.445 -20.754 1.00 95.19 109 GLN A CA 1
ATOM 873 C C . GLN A 1 109 ? 5.359 3.969 -19.469 1.00 95.19 109 GLN A C 1
ATOM 875 O O . GLN A 1 109 ? 6.554 3.692 -19.488 1.00 95.19 109 GLN A O 1
ATOM 880 N N . LEU A 1 110 ? 4.603 3.777 -18.381 1.00 92.50 110 LEU A N 1
ATOM 881 C CA . LEU A 1 110 ? 5.160 3.283 -17.114 1.00 92.50 110 LEU A CA 1
ATOM 882 C C . LEU A 1 110 ? 5.836 1.916 -17.274 1.00 92.50 110 LEU A C 1
ATOM 884 O O . LEU A 1 110 ? 6.931 1.695 -16.761 1.00 92.50 110 LEU A O 1
ATOM 888 N N . ARG A 1 111 ? 5.219 1.002 -18.033 1.00 92.75 111 ARG A N 1
ATOM 889 C CA . ARG A 1 111 ? 5.807 -0.318 -18.315 1.00 92.75 111 ARG A CA 1
ATOM 890 C C . ARG A 1 111 ? 7.109 -0.218 -19.100 1.00 92.75 111 ARG A C 1
ATOM 892 O O . ARG A 1 111 ? 8.029 -0.980 -18.812 1.00 92.75 111 ARG A O 1
ATOM 899 N N . GLU A 1 112 ? 7.186 0.686 -20.072 1.00 94.56 112 GLU A N 1
ATOM 900 C CA . GLU A 1 112 ? 8.413 0.921 -20.837 1.00 94.56 112 GLU A CA 1
ATOM 901 C C . GLU A 1 112 ? 9.534 1.459 -19.949 1.00 94.56 112 GLU A C 1
ATOM 903 O O . GLU A 1 112 ? 10.647 0.931 -19.962 1.00 94.56 112 GLU A O 1
ATOM 908 N N . VAL A 1 113 ? 9.217 2.451 -19.115 1.00 94.19 113 VAL A N 1
ATOM 909 C CA . VAL A 1 113 ? 10.171 3.026 -18.163 1.00 94.19 113 VAL A CA 1
ATOM 910 C C . VAL A 1 113 ? 10.695 1.956 -17.206 1.00 94.19 113 VAL A C 1
ATOM 912 O O . VAL A 1 113 ? 11.907 1.826 -17.044 1.00 94.19 113 VAL A O 1
ATOM 915 N N . PHE A 1 114 ? 9.815 1.142 -16.615 1.00 92.62 114 PHE A N 1
ATOM 916 C CA . PHE A 1 114 ? 10.235 0.076 -15.700 1.00 92.62 114 PHE A CA 1
ATOM 917 C C . PHE A 1 114 ? 11.066 -0.997 -16.401 1.00 92.62 114 PHE A C 1
ATOM 919 O O . PHE A 1 114 ? 12.047 -1.478 -15.830 1.00 92.62 114 PHE A O 1
ATOM 926 N N . ARG A 1 115 ? 10.727 -1.352 -17.648 1.00 91.88 115 ARG A N 1
ATOM 927 C CA . ARG A 1 115 ? 11.520 -2.303 -18.436 1.00 91.88 115 ARG A CA 1
ATOM 928 C C . ARG A 1 115 ? 12.918 -1.760 -18.704 1.00 91.88 115 ARG A C 1
ATOM 930 O O . ARG A 1 115 ? 13.886 -2.479 -18.473 1.00 91.88 115 ARG A O 1
ATOM 937 N N . SER A 1 116 ? 13.010 -0.508 -19.146 1.00 93.06 116 SER A N 1
ATOM 938 C CA . SER A 1 116 ? 14.276 0.168 -19.442 1.00 93.06 116 SER A CA 1
ATOM 939 C C . SER A 1 116 ? 15.143 0.297 -18.190 1.00 93.06 116 SER A C 1
ATOM 941 O O . SER A 1 116 ? 16.323 -0.045 -18.216 1.00 93.06 116 SER A O 1
ATOM 943 N N . PHE A 1 117 ? 14.535 0.680 -17.063 1.00 92.94 117 PHE A N 1
ATOM 944 C CA . PHE A 1 117 ? 15.203 0.710 -15.766 1.00 92.94 117 PHE A CA 1
ATOM 945 C C . PHE A 1 117 ? 15.761 -0.667 -15.383 1.00 92.94 117 PHE A C 1
ATOM 947 O O . PHE A 1 117 ? 16.929 -0.774 -15.029 1.00 92.94 117 PHE A O 1
ATOM 954 N N . CYS A 1 118 ? 14.965 -1.736 -15.490 1.00 91.50 118 CYS A N 1
ATOM 955 C CA . CYS A 1 118 ? 15.422 -3.086 -15.148 1.00 91.50 118 CYS A CA 1
ATOM 956 C C . CYS A 1 118 ? 16.495 -3.620 -16.111 1.00 91.50 118 CYS A C 1
ATOM 958 O O . CYS A 1 118 ? 17.372 -4.368 -15.685 1.00 91.50 118 CYS A O 1
ATOM 960 N N . ALA A 1 119 ? 16.428 -3.268 -17.398 1.00 90.38 119 ALA A N 1
ATOM 961 C CA . ALA A 1 119 ? 17.386 -3.713 -18.412 1.00 90.38 119 ALA A CA 1
ATOM 962 C C . ALA A 1 119 ? 18.788 -3.118 -18.205 1.00 90.38 119 ALA A C 1
ATOM 964 O O . ALA A 1 119 ? 19.777 -3.774 -18.515 1.00 90.38 119 ALA A O 1
ATOM 965 N N . ALA A 1 120 ? 18.874 -1.910 -17.646 1.00 89.69 120 ALA A N 1
ATOM 966 C CA . ALA A 1 120 ? 20.139 -1.243 -17.346 1.00 89.69 120 ALA A CA 1
ATOM 967 C C . ALA A 1 120 ? 20.827 -1.758 -16.064 1.00 89.69 120 ALA A C 1
ATOM 969 O O . ALA A 1 120 ? 21.922 -1.303 -15.734 1.00 89.69 120 ALA A O 1
ATOM 970 N N . ARG A 1 121 ? 20.197 -2.671 -15.307 1.00 89.25 121 ARG A N 1
ATOM 971 C CA . ARG A 1 121 ? 20.708 -3.124 -14.003 1.00 89.25 121 ARG A CA 1
ATOM 972 C C . ARG A 1 121 ? 21.671 -4.308 -14.120 1.00 89.25 121 ARG A C 1
ATOM 974 O O . ARG A 1 121 ? 21.505 -5.143 -15.009 1.00 89.25 121 ARG A O 1
ATOM 981 N N . PRO A 1 122 ? 22.636 -4.435 -13.187 1.00 86.88 122 PRO A N 1
ATOM 982 C CA . PRO A 1 122 ? 23.563 -5.561 -13.158 1.00 86.88 122 PRO A CA 1
ATOM 983 C C . PRO A 1 122 ? 22.858 -6.918 -13.066 1.00 86.88 122 PRO A C 1
ATOM 985 O O . PRO A 1 122 ? 21.795 -7.062 -12.449 1.00 86.88 122 PRO A O 1
ATOM 988 N N . ALA A 1 123 ? 23.501 -7.946 -13.624 1.00 82.50 123 ALA A N 1
ATOM 989 C CA . ALA A 1 123 ? 23.071 -9.327 -13.447 1.00 82.50 123 ALA A CA 1
ATOM 990 C C . ALA A 1 123 ? 23.002 -9.680 -11.947 1.00 82.50 123 ALA A C 1
ATOM 992 O O . ALA A 1 123 ? 23.872 -9.303 -11.169 1.00 82.50 123 ALA A O 1
ATOM 993 N N . GLY A 1 124 ? 21.936 -10.370 -11.533 1.00 81.38 124 GLY A N 1
ATOM 994 C CA . GLY A 1 124 ? 21.667 -10.676 -10.120 1.00 81.38 124 GLY A CA 1
ATOM 995 C C . GLY A 1 124 ? 20.956 -9.563 -9.336 1.00 81.38 124 GLY A C 1
ATOM 996 O O . GLY A 1 124 ? 20.417 -9.838 -8.271 1.00 81.38 124 GLY A O 1
ATOM 997 N N . ALA A 1 125 ? 20.853 -8.346 -9.884 1.00 82.06 125 ALA A N 1
ATOM 998 C CA . ALA A 1 125 ? 20.188 -7.204 -9.248 1.00 82.06 125 ALA A CA 1
ATOM 999 C C . ALA A 1 125 ? 19.086 -6.599 -10.136 1.00 82.06 125 ALA A C 1
ATOM 1001 O O . ALA A 1 125 ? 18.848 -5.396 -10.102 1.00 82.06 125 ALA A O 1
ATOM 1002 N N . LYS A 1 126 ? 18.407 -7.424 -10.949 1.00 81.44 126 LYS A N 1
ATOM 1003 C CA . LYS A 1 126 ? 17.464 -6.978 -11.996 1.00 81.44 126 LYS A CA 1
ATOM 1004 C C . LYS A 1 126 ? 16.352 -6.046 -11.498 1.00 81.44 126 LYS A C 1
ATOM 1006 O O . LYS A 1 126 ? 15.913 -5.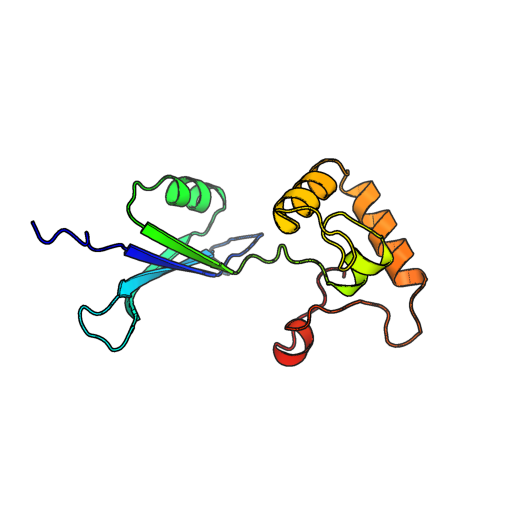184 -12.249 1.00 81.44 126 LYS A O 1
ATOM 1011 N N . PHE A 1 127 ? 15.885 -6.214 -10.264 1.00 85.38 127 PHE A N 1
ATOM 1012 C CA . PHE A 1 127 ? 14.833 -5.382 -9.684 1.00 85.38 127 PHE A CA 1
ATOM 1013 C C . PHE A 1 127 ? 15.399 -4.536 -8.543 1.00 85.38 127 PHE A C 1
ATOM 1015 O O . PHE A 1 127 ? 16.241 -5.002 -7.780 1.00 85.38 127 PHE A O 1
ATOM 1022 N N . ALA A 1 128 ? 14.939 -3.290 -8.424 1.00 89.38 128 ALA A N 1
ATOM 1023 C CA . ALA A 1 128 ? 15.138 -2.528 -7.196 1.00 89.38 128 ALA A CA 1
ATOM 1024 C C . ALA A 1 128 ? 14.098 -2.943 -6.152 1.00 89.38 128 ALA A C 1
ATOM 1026 O O . ALA A 1 128 ? 12.965 -3.298 -6.487 1.00 89.38 128 ALA A O 1
ATOM 1027 N N . HIS A 1 129 ? 14.496 -2.855 -4.890 1.00 86.81 129 HIS A N 1
ATOM 1028 C CA . HIS A 1 129 ? 13.694 -3.250 -3.742 1.00 86.81 129 HIS A CA 1
ATOM 1029 C C . HIS A 1 129 ? 13.446 -2.041 -2.839 1.00 86.81 129 HIS A C 1
ATOM 1031 O O . HIS A 1 129 ? 14.299 -1.160 -2.691 1.00 86.81 129 HIS A O 1
ATOM 1037 N N . ARG A 1 130 ? 12.270 -1.986 -2.219 1.00 88.19 130 ARG A N 1
ATOM 1038 C CA . ARG A 1 130 ? 12.025 -1.113 -1.068 1.00 88.19 130 ARG A CA 1
ATOM 1039 C C . ARG A 1 130 ? 12.814 -1.654 0.122 1.00 88.19 130 ARG A C 1
ATOM 1041 O O . ARG A 1 130 ? 13.044 -2.856 0.222 1.00 88.19 130 ARG A O 1
ATOM 1048 N N . ALA A 1 131 ? 13.170 -0.777 1.060 1.00 86.00 131 ALA A N 1
ATOM 1049 C CA . ALA A 1 131 ? 13.907 -1.169 2.264 1.00 86.00 131 ALA A CA 1
ATOM 1050 C C . ALA A 1 131 ? 13.204 -2.297 3.046 1.00 86.00 131 ALA A C 1
ATOM 1052 O O . ALA A 1 131 ? 13.864 -3.165 3.605 1.00 86.00 131 ALA A O 1
ATOM 1053 N N . CYS A 1 132 ? 11.869 -2.312 3.025 1.00 82.06 132 CYS A N 1
ATOM 1054 C CA . CYS A 1 132 ? 11.056 -3.322 3.695 1.00 82.06 132 CYS A CA 1
ATOM 1055 C C . CYS A 1 132 ? 10.856 -4.610 2.879 1.00 82.06 132 CYS A C 1
ATOM 1057 O O . CYS A 1 132 ? 10.419 -5.599 3.455 1.00 82.06 132 CYS A O 1
ATOM 1059 N N . ASP A 1 133 ? 11.174 -4.641 1.577 1.00 84.38 133 ASP A N 1
ATOM 1060 C CA . ASP A 1 133 ? 10.876 -5.814 0.740 1.00 84.38 133 ASP A CA 1
ATOM 1061 C C . ASP A 1 133 ? 11.714 -7.032 1.153 1.00 84.38 133 ASP A C 1
ATOM 1063 O O . ASP A 1 133 ? 11.173 -8.127 1.286 1.00 84.38 133 ASP A O 1
ATOM 1067 N N . LEU A 1 134 ? 13.020 -6.848 1.390 1.00 80.50 134 LEU A N 1
ATOM 1068 C CA . LEU A 1 134 ? 13.920 -7.948 1.761 1.00 80.50 134 LEU A CA 1
ATOM 1069 C C . LEU A 1 134 ? 13.619 -8.508 3.163 1.00 80.50 134 LEU A C 1
ATOM 1071 O O . LEU A 1 134 ? 13.442 -9.722 3.262 1.00 80.50 134 LEU A O 1
ATOM 1075 N N . PRO A 1 135 ? 13.485 -7.687 4.230 1.00 84.25 135 PRO A N 1
ATOM 1076 C CA . PRO A 1 135 ? 13.113 -8.197 5.552 1.00 84.25 135 PRO A CA 1
ATOM 1077 C C . PRO A 1 135 ? 11.748 -8.895 5.572 1.00 84.25 135 PRO A C 1
ATOM 1079 O O . PRO A 1 135 ? 11.562 -9.844 6.325 1.00 84.25 135 PRO A O 1
ATOM 1082 N N . ALA A 1 136 ? 10.802 -8.450 4.736 1.00 78.81 136 ALA A N 1
ATOM 1083 C CA . ALA A 1 136 ? 9.464 -9.032 4.649 1.00 78.81 136 ALA A CA 1
ATOM 1084 C C . ALA A 1 136 ? 9.363 -10.229 3.683 1.00 78.81 136 ALA A C 1
ATOM 1086 O O . ALA A 1 136 ? 8.266 -10.749 3.486 1.00 78.81 136 ALA A O 1
ATOM 1087 N N . GLY A 1 137 ? 10.452 -10.634 3.012 1.00 79.81 137 GLY A N 1
ATOM 1088 C CA . GLY A 1 137 ? 10.416 -11.680 1.978 1.00 79.81 137 GLY A CA 1
ATOM 1089 C C . GLY A 1 137 ? 9.485 -11.353 0.799 1.00 79.81 137 GLY A C 1
ATOM 1090 O O . GLY A 1 137 ? 8.975 -12.252 0.128 1.00 79.81 137 GLY A O 1
ATOM 1091 N N . SER A 1 138 ? 9.220 -10.068 0.562 1.00 77.31 138 SER A N 1
ATOM 1092 C CA . SER A 1 138 ? 8.254 -9.591 -0.424 1.00 77.31 138 SER A CA 1
ATOM 1093 C C . SER A 1 138 ? 8.862 -9.488 -1.823 1.00 77.31 138 SER A C 1
ATOM 1095 O O . SER A 1 138 ? 10.047 -9.205 -2.008 1.00 77.31 138 SER A O 1
ATOM 1097 N N . SER A 1 139 ? 8.023 -9.688 -2.843 1.00 71.19 139 SER A N 1
ATOM 1098 C CA . SER A 1 139 ? 8.423 -9.451 -4.234 1.00 71.19 139 SER A CA 1
ATOM 1099 C C . SER A 1 139 ? 8.599 -7.950 -4.511 1.00 71.19 139 SER A C 1
ATOM 1101 O O . SER A 1 139 ? 7.856 -7.142 -3.954 1.00 71.19 139 SER A O 1
ATOM 1103 N N . PRO A 1 140 ? 9.538 -7.559 -5.392 1.00 71.00 140 PRO A N 1
ATOM 1104 C CA . PRO A 1 140 ? 9.741 -6.159 -5.751 1.00 71.00 140 PRO A CA 1
ATOM 1105 C C . PRO A 1 140 ? 8.531 -5.609 -6.518 1.00 71.00 140 PRO A C 1
ATOM 1107 O O . PRO A 1 140 ? 7.938 -6.309 -7.340 1.00 71.00 140 PRO A O 1
ATOM 1110 N N . SER A 1 141 ? 8.203 -4.331 -6.314 1.00 64.88 141 SER A N 1
ATOM 1111 C CA . SER A 1 141 ? 7.023 -3.680 -6.915 1.00 64.88 141 SER A CA 1
ATOM 1112 C C . SER A 1 141 ? 7.115 -3.413 -8.426 1.00 64.88 141 SER A C 1
ATOM 1114 O O . SER A 1 141 ? 6.173 -2.895 -9.017 1.00 64.88 141 SER A O 1
ATOM 1116 N N . MET A 1 142 ? 8.231 -3.777 -9.065 1.00 67.50 142 MET A N 1
ATOM 1117 C CA . MET A 1 142 ? 8.501 -3.550 -10.495 1.00 67.50 142 MET A CA 1
ATOM 1118 C C . MET A 1 142 ? 8.561 -4.840 -11.323 1.00 67.50 142 MET A C 1
ATOM 1120 O O . MET A 1 142 ? 9.092 -4.834 -12.437 1.00 67.50 142 MET A O 1
ATOM 1124 N N . LYS A 1 143 ? 8.082 -5.954 -10.765 1.00 60.69 143 LYS A N 1
ATOM 1125 C CA . LYS A 1 143 ? 7.948 -7.223 -11.484 1.00 60.69 143 LYS A CA 1
ATOM 1126 C C . LYS A 1 143 ? 6.657 -7.240 -12.301 1.00 60.69 143 LYS A C 1
ATOM 1128 O O . LYS A 1 143 ? 6.728 -7.660 -13.477 1.00 60.69 143 LYS A O 1
#

Sequence (143 aa):
MNGADDITLFGVDFSSAPSRRKPIVIARGRLAQDPSHTVILQDFNRLDTLASFGQWLQMPGPWIGAFDLPFGLPRELIDTLRWPGHRQDEAPLPWERLISHLRHQSRAQLREVFRSFCAARPAGAKFAHRACDLPAGSSPSMK